Protein 8CPN (pdb70)

Secondary structure (DSSP, 8-state):
-EE-TT-EEEEEEEETTTEEEEEEEEHHHHHHHHHHHS--EE-SS-EEE--SSEEEEETTTEEEEEEEEEEE--SSPEEEEEEEEEEE--EEEEEEEEEEE-----TT-EEEEEETTTTEEEEEEEEEEEEEE--SS-EEEEEESSTT--EEETTEEE-

B-factor: mean 61.62, std 22.28, range [31.7, 166.5]

Nearest PDB structures (foldseek):
  8cpn-assembly1_A  TM=1.006E+00  e=3.755E-29  metagenome
  8cpo-assembly1_A  TM=1.003E+00  e=2.739E-27  metagenome
  7oec-assembly1_A  TM=7.146E-01  e=5.627E-07  Pyrococcus horikoshii OT3
  4e2t-assembly2_B  TM=6.981E-01  e=9.168E-06  Pyrococcus horikoshii OT3
  4e2t-assembly1_A  TM=6.826E-01  e=1.071E-05  Pyrococcus horikoshii OT3

Sequence (159 aa):
DAVHGKTHVFIRSIKNGSHMQEAKIDIKSLYDSLAKKYDVQHKNSYEVIYPKGYEIKVLGNKYVKLVAMSRHKTQKHLVKIVVKSEKTISLLKKQDEEVVVTTDHLKVGNYVSVYDEASDKEVIGEIASIEDLGMTDDYVYDCEVDDDSHAFYASNILVH

Structure (mmCIF, N/CA/C/O backbone):
data_8CPN
#
_entry.id   8CPN
#
_cell.length_a   69.425
_cell.length_b   69.425
_cell.length_c   79.162
_cell.angle_alpha   90.00
_cell.angle_beta   90.00
_cell.angle_gamma   120.00
#
_symmetry.space_group_name_H-M   'P 32 2 1'
#
loop_
_entity.id
_entity.type
_entity.pdbx_description
1 polymer 'PolB16 intein'
2 non-polymer 'IODIDE ION'
3 water water
#
loop_
_atom_site.group_PDB
_atom_site.id
_atom_site.type_symbol
_atom_site.label_atom_id
_atom_site.label_alt_id
_atom_site.label_comp_id
_atom_site.label_asym_id
_atom_site.label_entity_id
_atom_site.label_seq_id
_atom_site.pdbx_PDB_ins_code
_atom_site.Cartn_x
_atom_site.Cartn_y
_atom_site.Cartn_z
_atom_site.occupancy
_atom_site.B_iso_or_equiv
_atom_site.auth_seq_id
_atom_site.auth_comp_id
_atom_site.auth_asym_id
_atom_site.auth_atom_id
_atom_site.pdbx_PDB_model_num
ATOM 1 N N . ASP A 1 10 ? 15.708 -0.573 28.825 1.00 84.82 -1 ASP A N 1
ATOM 2 C CA . ASP A 1 10 ? 16.538 0.625 28.731 1.00 81.02 -1 ASP A CA 1
ATOM 3 C C . ASP A 1 10 ? 17.304 0.827 30.053 1.00 74.96 -1 ASP A C 1
ATOM 4 O O . ASP A 1 10 ? 16.716 1.081 31.114 1.00 73.38 -1 ASP A O 1
ATOM 9 N N . ALA A 1 11 ? 18.610 0.615 29.959 1.00 68.51 1 ALA A N 1
ATOM 10 C CA . ALA A 1 11 ? 19.607 1.003 30.936 1.00 62.17 1 ALA A CA 1
ATOM 11 C C . ALA A 1 11 ? 20.828 1.444 30.139 1.00 54.34 1 ALA A C 1
ATOM 12 O O . ALA A 1 11 ? 20.902 1.225 28.924 1.00 52.47 1 ALA A O 1
ATOM 14 N N . VAL A 1 12 ? 21.823 1.989 30.826 1.00 48.81 2 VAL A N 1
ATOM 15 C CA . VAL A 1 12 ? 23.061 2.405 30.186 1.00 43.16 2 VAL A CA 1
ATOM 16 C C . VAL A 1 12 ? 24.235 1.671 30.807 1.00 44.37 2 VAL A C 1
ATOM 17 O O . VAL A 1 12 ? 24.228 1.278 31.992 1.00 45.81 2 VAL A O 1
ATOM 21 N N . HIS A 1 13 ? 25.276 1.564 30.006 1.00 39.84 3 HIS A N 1
ATOM 22 C CA . HIS A 1 13 ? 26.553 0.992 30.404 1.00 42.21 3 HIS A CA 1
ATOM 23 C C . HIS A 1 13 ? 27.242 1.849 31.477 1.00 41.21 3 HIS A C 1
ATOM 24 O O . HIS A 1 13 ? 27.104 3.080 31.500 1.00 40.48 3 HIS A O 1
ATOM 31 N N . GLY A 1 14 ? 28.021 1.184 32.343 1.00 42.25 4 GLY A N 1
ATOM 32 C CA . GLY A 1 14 ? 28.659 1.886 33.468 1.00 42.96 4 GLY A CA 1
ATOM 33 C C . GLY A 1 14 ? 29.661 2.934 33.044 1.00 43.41 4 GLY A C 1
ATOM 34 O O . GLY A 1 14 ? 29.969 3.829 33.815 1.00 42.17 4 GLY A O 1
ATOM 35 N N . LYS A 1 15 ? 30.165 2.886 31.797 1.00 42.78 5 LYS A N 1
ATOM 36 C CA . LYS A 1 15 ? 31.144 3.894 31.424 1.00 43.24 5 LYS A CA 1
ATOM 37 C C . LYS A 1 15 ? 30.475 5.076 30.755 1.00 40.75 5 LYS A C 1
ATOM 38 O O . LYS A 1 15 ? 31.157 5.902 30.123 1.00 42.49 5 LYS A O 1
ATOM 44 N N . THR 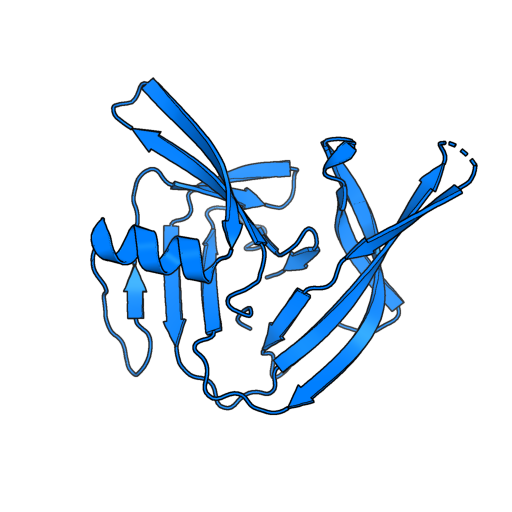A 1 16 ? 29.151 5.096 30.766 1.00 37.96 6 THR A N 1
ATOM 45 C CA . THR A 1 16 ? 28.413 6.235 30.273 1.00 37.00 6 THR A CA 1
ATOM 46 C C . THR A 1 16 ? 28.771 7.451 31.111 1.00 38.68 6 THR A C 1
ATOM 47 O O . THR A 1 16 ? 28.769 7.374 32.369 1.00 37.85 6 THR A O 1
ATOM 51 N N . HIS A 1 17 ? 29.026 8.575 30.436 1.00 38.55 7 HIS A N 1
ATOM 52 C CA . HIS A 1 17 ? 29.313 9.830 31.134 1.00 41.24 7 HIS A CA 1
ATOM 53 C C . HIS A 1 17 ? 28.041 10.651 31.386 1.00 40.45 7 HIS A C 1
ATOM 54 O O . HIS A 1 17 ? 27.167 10.785 30.510 1.00 38.78 7 HIS A O 1
ATOM 61 N N . VAL A 1 18 ? 27.964 11.252 32.585 1.00 38.53 8 VAL A N 1
ATOM 62 C CA . VAL A 1 18 ? 26.878 12.163 32.922 1.00 38.19 8 VAL A CA 1
ATOM 63 C C . VAL A 1 18 ? 27.450 13.392 33.638 1.00 39.05 8 VAL A C 1
ATOM 64 O O . VAL A 1 18 ? 28.531 13.338 34.246 1.00 38.76 8 VAL A O 1
ATOM 68 N N . PHE A 1 19 ? 26.715 14.508 33.504 1.00 38.05 9 PHE A N 1
ATOM 69 C CA . PHE A 1 19 ? 27.065 15.805 34.066 1.00 36.38 9 PHE A CA 1
ATOM 70 C C . PHE A 1 19 ? 26.268 15.898 35.350 1.00 35.16 9 PHE A C 1
ATOM 71 O O . PHE A 1 19 ? 25.027 15.893 35.297 1.00 34.29 9 PHE A O 1
ATOM 79 N N . ILE A 1 20 ? 26.971 16.012 36.488 1.00 35.08 10 ILE A N 1
ATOM 80 C CA . ILE A 1 20 ? 26.305 15.879 37.770 1.00 36.15 10 ILE A CA 1
ATOM 81 C C . ILE A 1 20 ? 26.652 17.121 38.578 1.00 38.03 10 ILE A C 1
ATOM 82 O O . ILE A 1 20 ? 27.781 17.632 38.485 1.00 37.89 10 ILE A O 1
ATOM 87 N N . ARG A 1 21 ? 25.675 17.598 39.376 1.00 41.19 11 ARG A N 1
ATOM 88 C CA . ARG A 1 21 ? 25.862 18.684 40.306 1.00 41.57 11 ARG A CA 1
ATOM 89 C C . ARG A 1 21 ? 25.473 18.132 41.665 1.00 40.65 11 ARG A C 1
ATOM 90 O O . ARG A 1 21 ? 24.499 17.390 41.771 1.00 40.73 11 ARG A O 1
ATOM 98 N N . SER A 1 22 ? 26.245 18.479 42.681 1.00 39.30 12 SER A N 1
ATOM 99 C CA . SER A 1 22 ? 25.848 18.092 44.022 1.00 43.50 12 SER A CA 1
ATOM 100 C C . SER A 1 22 ? 25.847 19.367 44.848 1.00 43.20 12 SER A C 1
ATOM 101 O O . SER A 1 22 ? 26.640 20.271 44.575 1.00 42.60 12 SER A O 1
ATOM 104 N N . ILE A 1 23 ? 24.965 19.434 45.863 1.00 44.85 13 ILE A N 1
ATOM 105 C CA . ILE A 1 23 ? 24.809 20.639 46.692 1.00 47.25 13 ILE A CA 1
ATOM 106 C C . ILE A 1 23 ? 25.003 20.228 48.130 1.00 51.31 13 ILE A C 1
ATOM 107 O O . ILE A 1 23 ? 24.579 19.139 48.514 1.00 51.82 13 ILE A O 1
ATOM 112 N N . LYS A 1 24 ? 25.620 21.088 48.914 1.00 55.55 14 LYS A N 1
ATOM 113 C CA . LYS A 1 24 ? 25.854 20.788 50.330 1.00 65.39 14 LYS A CA 1
ATOM 114 C C . LYS A 1 24 ? 25.634 22.042 51.157 1.00 61.90 14 LYS A C 1
ATOM 115 O O . LYS A 1 24 ? 25.960 23.152 50.728 1.00 57.08 14 LYS A O 1
ATOM 121 N N . ASN A 1 25 ? 25.068 21.870 52.353 1.00 65.78 15 ASN A N 1
ATOM 122 C CA . ASN A 1 25 ? 24.901 22.977 53.278 1.00 68.75 15 ASN A CA 1
ATOM 123 C C . ASN A 1 25 ? 24.071 24.121 52.717 1.00 67.95 15 ASN A C 1
ATOM 124 O O . ASN A 1 25 ? 24.211 25.271 53.154 1.00 69.07 15 ASN A O 1
ATOM 129 N N . GLY A 1 26 A 23.213 23.860 51.740 1.00 69.67 15 GLY A N 1
ATOM 130 C CA . GLY A 1 26 A 22.407 24.954 51.258 1.00 71.35 15 GLY A CA 1
ATOM 131 C C . GLY A 1 26 A 23.116 25.866 50.264 1.00 70.59 15 GLY A C 1
ATOM 132 O O . GLY A 1 26 A 22.468 26.406 49.364 1.00 78.32 15 GLY A O 1
ATOM 133 N N . SER A 1 27 B 24.433 26.045 50.394 1.00 62.66 15 SER A N 1
ATOM 134 C CA . SER A 1 27 B 25.098 27.150 49.732 1.00 56.82 15 SER A CA 1
ATOM 135 C C . SER A 1 27 B 26.244 26.742 48.809 1.00 56.13 15 SER A C 1
ATOM 136 O O . SER A 1 27 B 26.669 27.581 48.016 1.00 54.60 15 SER A O 1
ATOM 139 N N . HIS A 1 28 C 26.762 25.505 48.892 1.00 45.48 15 HIS A N 1
ATOM 140 C CA . HIS A 1 28 C 27.949 25.102 48.140 1.00 44.05 15 HIS A CA 1
ATOM 141 C C . HIS A 1 28 C 27.489 24.129 47.078 1.00 45.02 15 HIS A C 1
ATOM 142 O O . HIS A 1 28 C 26.612 23.309 47.334 1.00 46.39 15 HIS A O 1
ATOM 149 N N . MET A 1 29 ? 28.096 24.214 45.909 1.00 43.09 16 MET A N 1
ATOM 150 C CA . MET A 1 29 ? 27.720 23.299 44.855 1.00 46.36 16 MET A CA 1
ATOM 151 C C . MET A 1 29 ? 28.979 22.952 44.081 1.00 44.08 16 MET A C 1
ATOM 152 O O . MET A 1 29 ? 29.869 23.792 43.928 1.00 42.03 16 MET A O 1
ATOM 157 N N . GLN A 1 30 ? 29.049 21.701 43.576 1.00 44.91 17 GLN A N 1
ATOM 158 C CA . GLN A 1 30 ? 30.137 21.286 42.711 1.00 45.62 17 GLN A CA 1
ATOM 159 C C . GLN A 1 30 ? 29.523 20.616 41.497 1.00 43.74 17 GLN A C 1
ATOM 160 O O . GLN A 1 30 ? 28.412 20.094 41.569 1.00 43.46 17 GLN A O 1
ATOM 166 N N . GLU A 1 31 ? 30.216 20.709 40.368 1.00 42.55 18 GLU A N 1
ATOM 167 C CA . GLU A 1 31 ? 29.707 20.110 39.145 1.00 42.54 18 GLU A CA 1
ATOM 168 C C . GLU A 1 31 ? 30.851 19.367 38.460 1.00 40.49 18 GLU A C 1
ATOM 169 O O . GLU A 1 31 ? 31.974 19.858 38.446 1.00 40.24 18 GLU A O 1
ATOM 175 N N . ALA A 1 32 ? 30.576 18.172 37.910 1.00 39.95 19 ALA A N 1
ATOM 176 C CA . ALA A 1 32 ? 31.635 17.481 37.183 1.00 39.68 19 ALA A CA 1
ATOM 177 C C . ALA A 1 32 ? 31.016 16.495 36.209 1.00 37.73 19 ALA A C 1
ATOM 178 O O . ALA A 1 32 ? 29.887 16.038 36.397 1.00 39.02 19 ALA A O 1
ATOM 180 N N . LYS A 1 33 ? 31.814 16.083 35.233 1.00 37.50 20 LYS A N 1
ATOM 181 C CA . LYS A 1 33 ? 31.409 15.014 34.320 1.00 35.89 20 LYS A CA 1
ATOM 182 C C . LYS A 1 33 ? 31.957 13.710 34.873 1.00 39.59 20 LYS A C 1
ATOM 183 O O . LYS A 1 33 ? 33.158 13.600 35.085 1.00 45.19 20 LYS A O 1
ATOM 189 N N . ILE A 1 34 ? 31.107 12.726 35.128 1.00 39.85 21 ILE A N 1
ATOM 190 C CA . ILE A 1 34 ? 31.551 11.517 35.824 1.00 40.64 21 ILE A CA 1
ATOM 191 C C . ILE A 1 34 ? 30.906 10.300 35.159 1.00 42.46 21 ILE A C 1
ATOM 192 O O . ILE A 1 34 ? 29.815 10.393 34.608 1.00 43.11 21 ILE A O 1
ATOM 197 N N . ASP A 1 35 ? 31.572 9.163 35.194 1.00 44.86 22 ASP A N 1
ATOM 198 C CA . ASP A 1 35 ? 30.945 7.946 34.679 1.00 46.24 22 ASP A CA 1
ATOM 199 C C . ASP A 1 35 ? 29.854 7.472 35.631 1.00 46.20 22 ASP A C 1
ATOM 200 O O . ASP A 1 35 ? 29.964 7.611 36.878 1.00 45.01 22 ASP A O 1
ATOM 205 N N . ILE A 1 36 ? 28.815 6.846 35.064 1.00 44.30 23 ILE A N 1
ATOM 206 C CA . ILE A 1 36 ? 27.656 6.497 35.891 1.00 47.97 23 ILE A CA 1
ATOM 207 C C . ILE A 1 36 ? 28.000 5.409 36.921 1.00 49.57 23 ILE A C 1
ATOM 208 O O . ILE A 1 36 ? 27.485 5.423 38.066 1.00 49.56 23 ILE A O 1
ATOM 213 N N . LYS A 1 37 ? 28.881 4.460 36.573 1.00 51.24 24 LYS A N 1
ATOM 214 C CA . LYS A 1 37 ? 29.291 3.494 37.617 1.00 54.87 24 LYS A CA 1
ATOM 215 C C . LYS A 1 37 ? 30.038 4.179 38.759 1.00 53.83 24 LYS A C 1
ATOM 216 O O . LYS A 1 37 ? 29.877 3.813 39.951 1.00 55.63 24 LYS A O 1
ATOM 222 N N . SER A 1 38 ? 30.885 5.152 38.424 1.00 52.46 25 SER A N 1
ATOM 223 C CA . SER A 1 38 ? 31.566 5.928 39.459 1.00 56.13 25 SER A CA 1
ATOM 224 C C . SER A 1 38 ? 30.571 6.692 40.314 1.00 55.90 25 SER A C 1
ATOM 225 O O . SER A 1 38 ? 30.673 6.710 41.551 1.00 59.14 25 SER A O 1
ATOM 228 N N . LEU A 1 39 ? 29.612 7.360 39.671 1.00 53.01 26 LEU A N 1
ATOM 229 C CA . LEU A 1 39 ? 28.555 8.025 40.437 1.00 52.77 26 LEU A CA 1
ATOM 230 C C . LEU A 1 39 ? 27.841 7.039 41.365 1.00 54.50 26 LEU A C 1
ATOM 231 O O . LEU A 1 39 ? 27.608 7.322 42.567 1.00 54.09 26 LEU A O 1
ATOM 236 N N . TYR A 1 40 ? 27.515 5.855 40.847 1.00 54.35 27 TYR A N 1
ATOM 237 C CA . TYR A 1 40 ? 26.837 4.852 41.668 1.00 59.29 27 TYR A CA 1
ATOM 238 C C . TYR A 1 40 ? 27.696 4.423 42.857 1.00 63.74 27 TYR A C 1
ATOM 239 O O . TYR A 1 40 ? 27.222 4.400 44.013 1.00 67.14 27 TYR A O 1
ATOM 248 N N . ASP A 1 41 ? 28.969 4.088 42.610 1.00 64.98 28 ASP A N 1
ATOM 249 C CA . ASP A 1 41 ? 29.817 3.603 43.707 1.00 70.04 28 ASP A CA 1
ATOM 250 C C . ASP A 1 41 ? 29.980 4.666 44.787 1.00 71.96 28 ASP A C 1
ATOM 251 O O . ASP A 1 41 ? 29.965 4.351 45.993 1.00 77.60 28 ASP A O 1
ATOM 256 N N . SER A 1 42 ? 30.169 5.918 44.369 1.00 70.55 29 SER A N 1
ATOM 257 C CA . SER A 1 42 ? 30.252 7.050 45.287 1.00 77.49 29 SER A CA 1
ATOM 258 C C . SER A 1 42 ? 28.990 7.184 46.135 1.00 72.71 29 SER A C 1
ATOM 259 O O . SER A 1 42 ? 29.050 7.239 47.375 1.00 74.27 29 SER A O 1
ATOM 262 N N . LEU A 1 43 ? 27.832 7.311 45.477 1.00 67.56 30 LEU A N 1
ATOM 263 C CA . LEU A 1 43 ? 26.589 7.423 46.235 1.00 67.53 30 LEU A CA 1
ATOM 264 C C . LEU A 1 43 ? 26.369 6.216 47.134 1.00 71.54 30 LEU A C 1
ATOM 265 O O . LEU A 1 43 ? 25.755 6.355 48.207 1.00 72.66 30 LEU A O 1
ATOM 270 N N . ALA A 1 44 ? 26.920 5.053 46.761 1.00 73.84 31 ALA A N 1
ATOM 271 C CA . ALA A 1 44 ? 26.760 3.838 47.562 1.00 81.44 31 ALA A CA 1
ATOM 272 C C . ALA A 1 44 ? 27.393 3.986 48.939 1.00 88.22 31 ALA A C 1
ATOM 273 O O . ALA A 1 44 ? 26.932 3.373 49.903 1.00 94.79 31 ALA A O 1
ATOM 275 N N . LYS A 1 45 ? 28.472 4.765 49.046 1.00 89.36 32 LYS A N 1
ATOM 276 C CA . LYS A 1 45 ? 29.029 5.061 50.364 1.00 95.82 32 LYS A CA 1
ATOM 277 C C . LYS A 1 45 ? 28.193 6.119 51.085 1.00 97.65 32 LYS A C 1
ATOM 278 O O . LYS A 1 45 ? 27.955 6.017 52.293 1.00 102.03 32 LYS A O 1
ATOM 284 N N . LYS A 1 46 ? 27.731 7.135 50.352 1.00 96.21 33 LYS A N 1
ATOM 285 C CA . LYS A 1 46 ? 26.980 8.225 50.967 1.00 97.36 33 LYS A CA 1
ATOM 286 C C . LYS A 1 46 ? 25.610 7.736 51.434 1.00 98.27 33 LYS A C 1
ATOM 287 O O . LYS A 1 46 ? 25.326 7.722 52.638 1.00 104.81 33 LYS A O 1
ATOM 293 N N . TYR A 1 47 ? 24.760 7.292 50.514 1.00 106.30 34 TYR A N 1
ATOM 294 C CA . TYR A 1 47 ? 23.443 6.775 50.866 1.00 104.12 34 TYR A CA 1
ATOM 295 C C . TYR A 1 47 ? 23.512 5.258 50.790 1.00 105.34 34 TYR A C 1
ATOM 296 O O . TYR A 1 47 ? 24.591 4.688 50.632 1.00 104.67 34 TYR A O 1
ATOM 305 N N . ASP A 1 48 ? 22.372 4.590 50.946 1.00 109.18 35 ASP A N 1
ATOM 306 C CA . ASP A 1 48 ? 22.362 3.130 50.901 1.00 110.58 35 ASP A CA 1
ATOM 307 C C . ASP A 1 48 ? 21.205 2.587 50.083 1.00 108.76 35 ASP A C 1
ATOM 308 O O . ASP A 1 48 ? 20.216 3.275 49.821 1.00 106.61 35 ASP A O 1
ATOM 313 N N . VAL A 1 49 ? 21.378 1.331 49.662 1.00 110.28 36 VAL A N 1
ATOM 314 C CA . VAL A 1 49 ? 20.613 0.727 48.579 1.00 107.72 36 VAL A CA 1
ATOM 315 C C . VAL A 1 49 ? 19.285 0.203 49.104 1.00 110.92 36 VAL A C 1
ATOM 316 O O . VAL A 1 49 ? 19.228 -0.409 50.173 1.00 116.69 36 VAL A O 1
ATOM 320 N N . GLN A 1 50 ? 18.206 0.485 48.374 1.00 104.67 37 GLN A N 1
ATOM 321 C CA . GLN A 1 50 ? 16.976 -0.288 48.458 1.00 106.52 37 GLN A CA 1
ATOM 322 C C . GLN A 1 50 ? 17.126 -1.500 47.547 1.00 105.99 37 GLN A C 1
ATOM 323 O O . GLN A 1 50 ? 18.021 -1.554 46.694 1.00 99.41 37 GLN A O 1
ATOM 329 N N . HIS A 1 51 ? 16.224 -2.469 47.698 1.00 112.69 38 HIS A N 1
ATOM 330 C CA . HIS A 1 51 ? 16.292 -3.695 46.904 1.00 113.56 38 HIS A CA 1
ATOM 331 C C . HIS A 1 51 ? 14.916 -4.072 46.371 1.00 118.21 38 HIS A C 1
ATOM 332 O O . HIS A 1 51 ? 13.913 -3.956 47.083 1.00 120.44 38 HIS A O 1
ATOM 339 N N . LYS A 1 52 ? 14.868 -4.512 45.112 1.00 121.38 39 LYS A N 1
ATOM 340 C CA . LYS A 1 52 ? 13.647 -5.110 44.573 1.00 130.61 39 LYS A CA 1
ATOM 341 C C . LYS A 1 52 ? 14.038 -6.489 44.048 1.00 133.65 39 LYS A C 1
ATOM 342 O O . LYS A 1 52 ? 15.043 -7.047 44.505 1.00 133.68 39 LYS A O 1
ATOM 348 N N . ASN A 1 53 ? 13.272 -7.044 43.105 1.00 138.37 40 ASN A N 1
ATOM 349 C CA . ASN A 1 53 ? 13.554 -8.390 42.608 1.00 144.32 40 ASN A CA 1
ATOM 350 C C . ASN A 1 53 ? 15.013 -8.563 42.197 1.00 144.27 40 ASN A C 1
ATOM 351 O O . ASN A 1 53 ? 15.639 -9.581 42.521 1.00 152.42 40 ASN A O 1
ATOM 356 N N . SER A 1 54 ? 15.583 -7.577 41.490 1.00 132.16 41 SER A N 1
ATOM 357 C CA . SER A 1 54 ? 17.014 -7.646 41.204 1.00 122.93 41 SER A CA 1
ATOM 358 C C . SER A 1 54 ? 17.645 -6.265 41.059 1.00 110.55 41 SER A C 1
ATOM 359 O O . SER A 1 54 ? 18.769 -6.163 40.554 1.00 105.52 41 SER A O 1
ATOM 362 N N . TYR A 1 55 ? 16.971 -5.215 41.512 1.00 104.08 42 TYR A N 1
ATOM 363 C CA . TYR A 1 55 ? 17.470 -3.853 41.428 1.00 93.95 42 TYR A CA 1
ATOM 364 C C . TYR A 1 55 ? 18.057 -3.445 42.770 1.00 92.42 42 TYR A C 1
ATOM 365 O O . TYR A 1 55 ? 17.513 -3.788 43.827 1.00 97.22 42 TYR A O 1
ATOM 374 N N . GLU A 1 56 ? 19.201 -2.778 42.723 1.00 83.79 43 GLU A N 1
ATOM 375 C CA . GLU A 1 56 ? 19.745 -2.055 43.860 1.00 83.17 43 GLU A CA 1
ATOM 376 C C . GLU A 1 56 ? 19.556 -0.572 43.567 1.00 78.45 43 GLU A C 1
ATOM 377 O O . GLU A 1 56 ? 20.049 -0.077 42.546 1.00 71.37 43 GLU A O 1
ATOM 383 N N . VAL A 1 57 ? 18.852 0.145 44.459 1.00 80.31 44 VAL A N 1
ATOM 384 C CA . VAL A 1 57 ? 18.381 1.494 44.144 1.00 77.81 44 VAL A CA 1
ATOM 385 C C . VAL A 1 57 ? 18.847 2.456 45.226 1.00 76.41 44 VAL A C 1
ATOM 386 O O . VAL A 1 57 ? 18.788 2.129 46.418 1.00 79.48 44 VAL A O 1
ATOM 390 N N . ILE A 1 58 ? 19.282 3.644 44.809 1.00 70.66 45 ILE A N 1
ATOM 391 C CA . ILE A 1 58 ? 19.764 4.693 45.697 1.00 72.96 45 ILE A CA 1
ATOM 392 C C . ILE A 1 58 ? 18.900 5.935 45.501 1.00 71.15 45 ILE A C 1
ATOM 393 O O . ILE A 1 58 ? 18.612 6.336 44.374 1.00 68.28 45 ILE A O 1
ATOM 398 N N . TYR A 1 59 ? 18.476 6.542 46.600 1.00 69.73 46 TYR A N 1
ATOM 399 C CA . TYR A 1 59 ? 17.654 7.748 46.503 1.00 69.48 46 TYR A CA 1
ATOM 400 C C . TYR A 1 59 ? 18.449 8.928 47.040 1.00 75.14 46 TYR A C 1
ATOM 401 O O . TYR A 1 59 ? 18.251 9.321 48.203 1.00 71.70 46 TYR A O 1
ATOM 410 N N . PRO A 1 60 ? 19.348 9.502 46.247 1.00 70.44 47 PRO A N 1
ATOM 411 C CA . PRO A 1 60 ? 20.270 10.513 46.778 1.00 68.55 47 PRO A CA 1
ATOM 412 C C . PRO A 1 60 ? 19.558 11.833 47.011 1.00 67.46 47 PRO A C 1
ATOM 413 O O . PRO A 1 60 ? 18.481 12.089 46.470 1.00 67.11 47 PRO A O 1
ATOM 417 N N . LYS A 1 61 ? 20.150 12.680 47.858 1.00 68.12 48 LYS A N 1
ATOM 418 C CA . LYS A 1 61 ? 19.611 14.014 48.046 1.00 68.40 48 LYS A CA 1
ATOM 419 C C . LYS A 1 61 ? 20.641 15.080 47.697 1.00 65.53 48 LYS A C 1
ATOM 420 O O . LYS A 1 61 ? 21.824 14.964 48.032 1.00 66.28 48 LYS A O 1
ATOM 426 N N . GLY A 1 62 ? 20.183 16.146 47.061 1.00 63.09 49 GLY A N 1
ATOM 427 C CA . GLY A 1 62 ? 21.094 17.220 46.762 1.00 60.36 49 GLY A CA 1
ATOM 428 C C . GLY A 1 62 ? 21.924 16.974 45.526 1.00 57.03 49 GLY A C 1
ATOM 429 O O . GLY A 1 62 ? 22.913 17.683 45.328 1.00 55.53 49 GLY A O 1
ATOM 430 N N . TYR A 1 63 ? 21.570 15.973 44.737 1.00 52.39 50 TYR A N 1
ATOM 431 C CA . TYR A 1 63 ? 22.200 15.686 43.440 1.00 51.48 50 TYR A CA 1
ATOM 432 C C . TYR A 1 63 ? 21.299 16.108 42.295 1.00 51.57 50 TYR A C 1
ATOM 433 O O . TYR A 1 63 ? 20.069 15.981 42.366 1.00 53.44 50 TYR A O 1
ATOM 442 N N . GLU A 1 64 ? 21.937 16.548 41.183 1.00 48.94 51 GLU A N 1
ATOM 443 C CA . GLU A 1 64 ? 21.221 16.978 39.991 1.00 46.08 51 GLU A CA 1
ATOM 444 C C . GLU A 1 64 ? 21.999 16.490 38.779 1.00 43.91 51 GLU A C 1
ATOM 445 O O . GLU A 1 64 ? 23.194 16.216 38.868 1.00 42.15 51 GLU A O 1
ATOM 451 N N . ILE A 1 65 ? 21.303 16.421 37.650 1.00 43.31 52 ILE A N 1
ATOM 452 C CA . ILE A 1 65 ? 21.881 15.875 36.424 1.00 41.58 52 ILE A CA 1
ATOM 453 C C . ILE A 1 65 ? 21.389 16.710 35.251 1.00 43.34 52 ILE A C 1
ATOM 454 O O . ILE A 1 65 ? 20.275 17.245 35.268 1.00 44.33 52 ILE A O 1
ATOM 459 N N . LYS A 1 66 ? 22.241 16.840 34.226 1.00 44.06 53 LYS A N 1
ATOM 460 C CA . LYS A 1 66 ? 21.918 17.662 33.071 1.00 43.89 53 LYS A CA 1
ATOM 461 C C . LYS A 1 66 ? 20.985 16.899 32.132 1.00 44.62 53 LYS A C 1
ATOM 462 O O . LYS A 1 66 ? 21.246 15.735 31.792 1.00 43.14 53 LYS A O 1
ATOM 468 N N . VAL A 1 67 ? 19.905 17.557 31.709 1.00 46.78 54 VAL A N 1
ATOM 469 C CA . VAL A 1 67 ? 18.855 16.932 30.902 1.00 47.59 54 VAL A CA 1
ATOM 470 C C . VAL A 1 67 ? 18.478 17.852 29.742 1.00 48.19 54 VAL A C 1
ATOM 471 O O . VAL A 1 67 ? 19.078 18.921 29.565 1.00 46.20 54 VAL A O 1
ATOM 475 N N . LEU A 1 68 ? 17.428 17.474 28.996 1.00 51.43 55 LEU A N 1
ATOM 476 C CA . LEU A 1 68 ? 16.953 18.268 27.862 1.00 52.66 55 LEU A CA 1
ATOM 477 C C . LEU A 1 68 ? 16.731 19.716 28.269 1.00 54.15 55 LEU A C 1
ATOM 478 O O . LEU A 1 68 ? 16.158 20.003 29.328 1.00 55.05 55 LEU A O 1
ATOM 483 N N .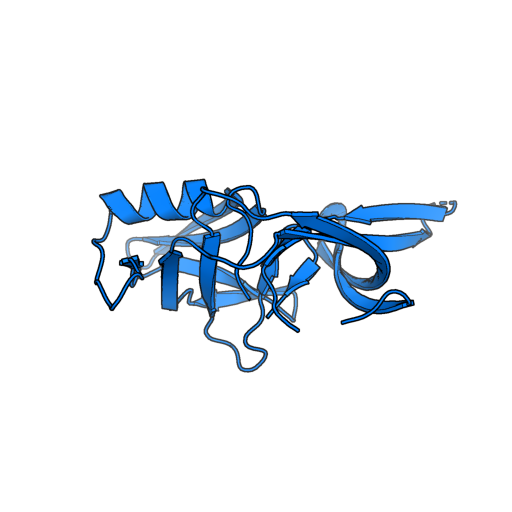 GLY A 1 69 ? 17.173 20.637 27.419 1.00 53.79 56 GLY A N 1
ATOM 484 C CA . GLY A 1 69 ? 17.111 22.035 27.781 1.00 55.11 56 GLY A CA 1
ATOM 485 C C . GLY A 1 69 ? 18.407 22.561 28.344 1.00 53.81 56 GLY A C 1
ATOM 486 O O . GLY A 1 69 ? 18.460 23.730 28.740 1.00 56.55 56 GLY A O 1
ATOM 487 N N . ASN A 1 70 ? 19.448 21.736 28.394 1.00 49.70 57 ASN A N 1
ATOM 488 C CA . ASN A 1 70 ? 20.750 22.125 28.932 1.00 48.80 57 ASN A CA 1
ATOM 489 C C . ASN A 1 70 ? 20.599 22.742 30.322 1.00 50.85 57 ASN A C 1
ATOM 490 O O . ASN A 1 70 ? 21.153 23.810 30.604 1.00 51.71 57 ASN A O 1
ATOM 495 N N . LYS A 1 71 ? 19.808 22.083 31.174 1.00 51.35 58 LYS A N 1
ATOM 496 C CA . LYS A 1 71 ? 19.528 22.510 32.535 1.00 51.97 58 LYS A CA 1
ATOM 497 C C . LYS A 1 71 ? 19.743 21.321 33.476 1.00 50.28 58 LYS A C 1
ATOM 498 O O . LYS A 1 71 ? 19.650 20.164 33.079 1.00 47.08 58 LYS A O 1
ATOM 504 N N . TYR A 1 72 ? 19.996 21.609 34.746 1.00 49.69 59 TYR A N 1
ATOM 505 C CA . TYR A 1 72 ? 20.173 20.584 35.773 1.00 49.73 59 TYR A CA 1
ATOM 506 C C . TYR A 1 72 ? 18.875 20.439 36.562 1.00 51.17 59 TYR A C 1
ATOM 507 O O . TYR A 1 72 ? 18.353 21.435 37.053 1.00 51.36 59 TYR A O 1
ATOM 516 N N . VAL A 1 73 ? 18.371 19.212 36.698 1.00 51.02 60 VAL A N 1
ATOM 517 C CA . VAL A 1 73 ? 17.220 18.936 37.556 1.00 54.73 60 VAL A CA 1
ATOM 518 C C . VAL A 1 73 ? 17.606 17.878 38.605 1.00 54.59 60 VAL A C 1
ATOM 519 O O . VAL A 1 73 ? 18.623 17.208 38.499 1.00 50.87 60 VAL A O 1
ATOM 523 N N . LYS A 1 74 ? 16.753 17.686 39.604 1.00 54.40 61 LYS A N 1
ATOM 524 C CA . LYS A 1 74 ? 17.097 16.695 40.620 1.00 55.80 61 LYS A CA 1
ATOM 525 C C . LYS A 1 74 ? 17.292 15.298 40.009 1.00 54.77 61 LYS A C 1
ATOM 526 O O . LYS A 1 74 ? 16.491 14.832 39.190 1.00 53.31 61 LYS A O 1
ATOM 532 N N . LEU A 1 75 ? 18.349 14.619 40.445 1.00 54.78 62 LEU A N 1
ATOM 533 C CA . LEU A 1 75 ? 18.466 13.170 40.279 1.00 54.11 62 LEU A CA 1
ATOM 534 C C . LEU A 1 75 ? 17.718 12.519 41.433 1.00 59.42 62 LEU A C 1
ATOM 535 O O . LEU A 1 75 ? 18.175 12.576 42.580 1.00 57.83 62 LEU A O 1
ATOM 540 N N . VAL A 1 76 ? 16.581 11.896 41.128 1.00 61.80 63 VAL A N 1
ATOM 541 C CA . VAL A 1 76 ? 15.675 11.432 42.169 1.00 65.82 63 VAL A CA 1
ATOM 542 C C . VAL A 1 76 ? 16.073 10.041 42.649 1.00 65.25 63 VAL A C 1
ATOM 543 O O . VAL A 1 76 ? 16.100 9.766 43.852 1.00 63.34 63 VAL A O 1
ATOM 547 N N . ALA A 1 77 ? 16.386 9.136 41.723 1.00 61.25 64 ALA A N 1
ATOM 548 C CA . ALA A 1 77 ? 16.892 7.832 42.111 1.00 62.93 64 ALA A CA 1
ATOM 549 C C . ALA A 1 77 ? 17.891 7.351 41.078 1.00 62.79 64 ALA A C 1
ATOM 550 O O . ALA A 1 77 ? 17.981 7.894 39.977 1.00 62.89 64 ALA A O 1
ATOM 552 N N . MET A 1 78 ? 18.612 6.294 41.434 1.00 64.19 65 MET A N 1
ATOM 553 C CA . MET A 1 78 ? 19.578 5.682 40.533 1.00 63.29 65 MET A CA 1
ATOM 554 C C . MET A 1 78 ? 19.633 4.224 40.923 1.00 65.34 65 MET A C 1
ATOM 555 O O . MET A 1 78 ? 19.466 3.888 42.085 1.00 66.31 65 MET A O 1
ATOM 560 N N . SER A 1 79 ? 19.818 3.353 39.943 1.00 63.62 66 SER A N 1
ATOM 561 C CA . SER A 1 79 ? 19.809 1.941 40.254 1.00 66.56 66 SER A CA 1
ATOM 562 C C . SER A 1 79 ? 20.763 1.199 39.328 1.00 63.78 66 SER A C 1
ATOM 563 O O . SER A 1 79 ? 21.189 1.712 38.281 1.00 59.22 66 SER A O 1
ATOM 566 N N . ARG A 1 80 ? 21.089 -0.027 39.733 1.00 67.75 67 ARG A N 1
ATOM 567 C CA . ARG A 1 80 ? 21.830 -0.934 38.868 1.00 67.80 67 ARG A CA 1
ATOM 568 C C . ARG A 1 80 ? 21.231 -2.323 39.002 1.00 68.88 67 ARG A C 1
ATOM 569 O O . ARG A 1 80 ? 20.603 -2.656 40.012 1.00 71.76 67 ARG A O 1
ATOM 577 N N . HIS A 1 81 ? 21.416 -3.130 37.955 1.00 65.58 68 HIS A N 1
ATOM 578 C CA . HIS A 1 81 ? 20.890 -4.482 37.924 1.00 68.43 68 HIS A CA 1
ATOM 579 C C . HIS A 1 81 ? 21.666 -5.247 36.852 1.00 67.77 68 HIS A C 1
ATOM 580 O O . HIS A 1 81 ? 22.328 -4.642 35.997 1.00 64.46 68 HIS A O 1
ATOM 587 N N . LYS A 1 82 ? 21.661 -6.574 36.973 1.00 70.37 69 LYS A N 1
ATOM 588 C CA . LYS A 1 82 ? 22.112 -7.431 35.879 1.00 69.61 69 LYS A CA 1
ATOM 589 C C . LYS A 1 82 ? 21.016 -7.535 34.837 1.00 68.62 69 LYS A C 1
ATOM 590 O O . LYS A 1 82 ? 19.828 -7.487 35.166 1.00 70.08 69 LYS A O 1
ATOM 596 N N . THR A 1 83 ? 21.409 -7.789 33.579 1.00 66.07 70 THR A N 1
ATOM 597 C CA . THR A 1 83 ? 20.410 -7.833 32.529 1.00 66.84 70 THR A CA 1
ATOM 598 C C . THR A 1 83 ? 20.650 -8.997 31.575 1.00 66.62 70 THR A C 1
ATOM 599 O O . THR A 1 83 ? 21.784 -9.433 31.363 1.00 65.48 70 THR A O 1
ATOM 603 N N . GLN A 1 84 ? 19.556 -9.520 31.046 1.00 68.73 71 GLN A N 1
ATOM 604 C CA . GLN A 1 84 ? 19.622 -10.511 29.989 1.00 72.22 71 GLN A CA 1
ATOM 605 C C . GLN A 1 84 ? 19.714 -9.871 28.620 1.00 70.12 71 GLN A C 1
ATOM 606 O O . GLN A 1 84 ? 19.993 -10.576 27.658 1.00 73.03 71 GLN A O 1
ATOM 612 N N . LYS A 1 85 ? 19.513 -8.565 28.512 1.00 66.68 72 LYS A N 1
ATOM 613 C CA . LYS A 1 85 ? 19.410 -7.893 27.231 1.00 64.91 72 LYS A CA 1
ATOM 614 C C . LYS A 1 85 ? 20.794 -7.644 26.620 1.00 63.37 72 LYS A C 1
ATOM 615 O O . LYS A 1 85 ? 21.803 -7.504 27.312 1.00 64.06 72 LYS A O 1
ATOM 621 N N . HIS A 1 86 ? 20.824 -7.526 25.304 1.00 60.15 73 HIS A N 1
ATOM 622 C CA . HIS A 1 86 ? 22.064 -7.190 24.630 1.00 55.45 73 HIS A CA 1
ATOM 623 C C . HIS A 1 86 ? 22.414 -5.736 24.835 1.00 52.42 73 HIS A C 1
ATOM 624 O O . HIS A 1 86 ? 21.554 -4.858 24.876 1.00 53.13 73 HIS A O 1
ATOM 631 N N . LEU A 1 87 ? 23.708 -5.482 24.941 1.00 50.07 74 LEU A N 1
ATOM 632 C CA . LEU A 1 87 ? 24.214 -4.130 24.897 1.00 46.57 74 LEU A CA 1
ATOM 633 C C . LEU A 1 87 ? 24.186 -3.668 23.459 1.00 45.77 74 LEU A C 1
ATOM 634 O O . LEU A 1 87 ? 24.545 -4.433 22.569 1.00 45.88 74 LEU A O 1
ATOM 639 N N . VAL A 1 88 ? 23.802 -2.415 23.246 1.00 46.04 75 VAL A N 1
ATOM 640 C CA . VAL A 1 88 ? 23.692 -1.853 21.887 1.00 45.90 75 VAL A CA 1
ATOM 641 C C . VAL A 1 88 ? 24.483 -0.556 21.883 1.00 42.04 75 VAL A C 1
ATOM 642 O O . VAL A 1 88 ? 24.260 0.315 22.744 1.00 39.14 75 VAL A O 1
ATOM 646 N N . LYS A 1 89 ? 25.433 -0.431 20.965 1.00 39.00 76 LYS A N 1
ATOM 647 C CA . LYS A 1 89 ? 26.198 0.795 20.874 1.00 37.25 76 LYS A CA 1
ATOM 648 C C . LYS A 1 89 ? 25.560 1.691 19.830 1.00 38.21 76 LYS A C 1
ATOM 649 O O . LYS A 1 89 ? 25.396 1.264 18.648 1.00 37.33 76 LYS A O 1
ATOM 655 N N . ILE A 1 90 ? 25.269 2.933 20.232 1.00 35.65 77 ILE A N 1
ATOM 656 C CA . ILE A 1 90 ? 24.640 3.936 19.380 1.00 37.09 77 ILE A CA 1
ATOM 657 C C . ILE A 1 90 ? 25.644 5.047 19.112 1.00 37.34 77 ILE A C 1
ATOM 658 O O . ILE A 1 90 ? 26.146 5.687 20.043 1.00 35.42 77 ILE A O 1
ATOM 663 N N . VAL A 1 91 ? 25.927 5.322 17.830 1.00 34.90 78 VAL A N 1
ATOM 664 C CA . VAL A 1 91 ? 26.853 6.391 17.471 1.00 33.81 78 VAL A CA 1
ATOM 665 C C . VAL A 1 91 ? 26.031 7.506 16.861 1.00 34.58 78 VAL A C 1
ATOM 666 O O . VAL A 1 91 ? 25.204 7.266 15.947 1.00 35.27 78 VAL A O 1
ATOM 670 N N . VAL A 1 92 ? 26.299 8.730 17.294 1.00 33.60 79 VAL A N 1
ATOM 671 C CA . VAL A 1 92 ? 25.500 9.872 16.904 1.00 36.06 79 VAL A CA 1
ATOM 672 C C . VAL A 1 92 ? 26.424 10.946 16.353 1.00 38.65 79 VAL A C 1
ATOM 673 O O . VAL A 1 92 ? 27.398 11.334 17.017 1.00 37.59 79 VAL A O 1
ATOM 677 N N . LYS A 1 93 ? 26.142 11.424 15.120 1.00 37.41 80 LYS A N 1
ATOM 678 C CA . LYS A 1 93 ? 26.977 12.456 14.525 1.00 35.40 80 LYS A CA 1
ATOM 679 C C . LYS A 1 93 ? 26.336 13.822 14.631 1.00 38.55 80 LYS A C 1
ATOM 680 O O . LYS A 1 93 ? 25.115 13.959 14.551 1.00 42.01 80 LYS A O 1
ATOM 686 N N . SER A 1 94 ? 27.179 14.845 14.761 1.00 39.61 81 SER A N 1
ATOM 687 C CA . SER A 1 94 ? 26.773 16.244 14.689 1.00 42.26 81 SER A CA 1
ATOM 688 C C . SER A 1 94 ? 27.887 17.004 13.983 1.00 45.30 81 SER A C 1
ATOM 689 O O . SER A 1 94 ? 28.996 16.494 13.796 1.00 45.68 81 SER A O 1
ATOM 692 N N . GLU A 1 95 ? 27.593 18.242 13.595 1.00 49.26 82 GLU A N 1
ATOM 693 C CA . GLU A 1 95 ? 28.608 19.070 12.976 1.00 52.52 82 GLU A CA 1
ATOM 694 C C . GLU A 1 95 ? 28.254 20.528 13.176 1.00 55.78 82 GLU A C 1
ATOM 695 O O . GLU A 1 95 ? 27.091 20.880 13.372 1.00 56.70 82 GLU A O 1
ATOM 701 N N . LYS A 1 96 ? 29.277 21.380 13.116 1.00 58.26 83 LYS A N 1
ATOM 702 C CA . LYS A 1 96 ? 29.087 22.816 13.168 1.00 61.88 83 LYS A CA 1
ATOM 703 C C . LYS A 1 96 ? 30.079 23.434 12.200 1.00 64.53 83 LYS A C 1
ATOM 704 O O . LYS A 1 96 ? 31.062 22.801 11.810 1.00 63.63 83 LYS A O 1
ATOM 710 N N . THR A 1 97 ? 29.791 24.659 11.776 1.00 84.90 84 THR A N 1
ATOM 711 C CA . THR A 1 97 ? 30.715 25.412 10.938 1.00 88.56 84 THR A CA 1
ATOM 712 C C . THR A 1 97 ? 31.562 26.311 11.836 1.00 90.66 84 THR A C 1
ATOM 713 O O . THR A 1 97 ? 31.027 27.024 12.690 1.00 91.95 84 THR A O 1
ATOM 717 N N . ILE A 1 98 ? 32.882 26.237 11.677 1.00 92.30 85 ILE A N 1
ATOM 718 C CA . ILE A 1 98 ? 33.801 27.035 12.489 1.00 96.10 85 ILE A CA 1
ATOM 719 C C . ILE A 1 98 ? 34.454 28.107 11.635 1.00 102.10 85 ILE A C 1
ATOM 720 O O . ILE A 1 98 ? 33.774 28.793 10.876 1.00 105.68 85 ILE A O 1
ATOM 725 N N . SER A 1 108 ? 35.781 24.295 6.766 1.00 85.26 95 SER A N 1
ATOM 726 C CA . SER A 1 108 ? 35.374 25.001 7.968 1.00 83.87 95 SER A CA 1
ATOM 727 C C . SER A 1 108 ? 34.281 24.215 8.648 1.00 78.61 95 SER A C 1
ATOM 728 O O . SER A 1 108 ? 33.587 24.752 9.502 1.00 81.32 95 SER A O 1
A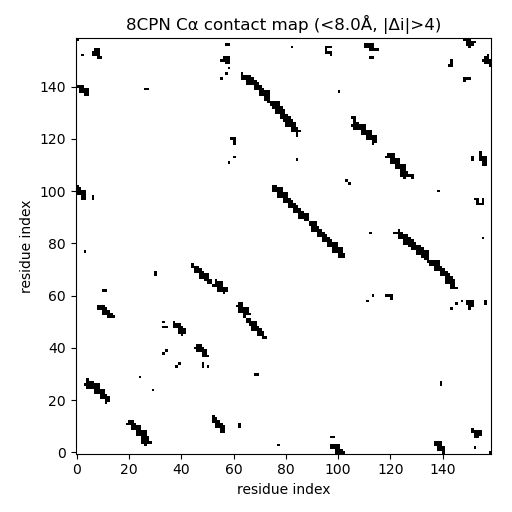TOM 731 N N . LEU A 1 109 ? 34.081 22.966 8.248 1.00 73.47 96 LEU A N 1
ATOM 732 C CA . LEU A 1 109 ? 33.121 22.107 8.931 1.00 69.43 96 LEU A CA 1
ATOM 733 C C . LEU A 1 109 ? 33.844 21.322 10.023 1.00 61.79 96 LEU A C 1
ATOM 734 O O . LEU A 1 109 ? 34.882 20.708 9.772 1.00 59.88 96 LEU A O 1
ATOM 739 N N . LEU A 1 110 ? 33.324 21.370 11.245 1.00 58.37 97 LEU A N 1
ATOM 740 C CA . LEU A 1 110 ? 33.817 20.522 12.313 1.00 52.90 97 LEU A CA 1
ATOM 741 C C . LEU A 1 110 ? 32.798 19.402 12.504 1.00 50.68 97 LEU A C 1
ATOM 742 O O . LEU A 1 110 ? 31.647 19.664 12.865 1.00 51.65 97 LEU A O 1
ATOM 747 N N . LYS A 1 111 ? 33.206 18.162 12.262 1.00 47.86 98 LYS A N 1
ATOM 748 C CA . LYS A 1 111 ? 32.310 17.029 12.409 1.00 45.02 98 LYS A CA 1
ATOM 749 C C . LYS A 1 111 ? 32.609 16.407 13.760 1.00 44.15 98 LYS A C 1
ATOM 750 O O . LYS A 1 111 ? 3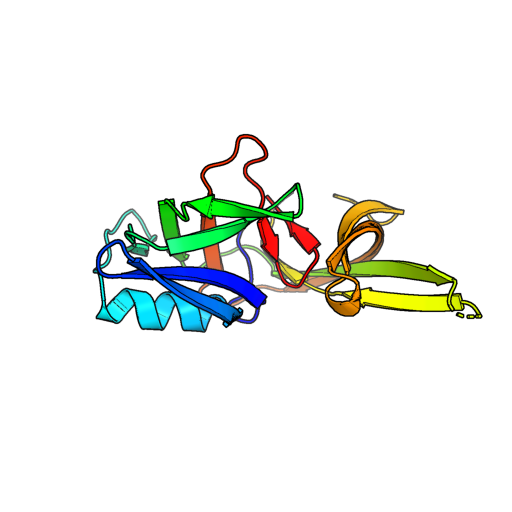3.773 16.343 14.175 1.00 46.58 98 LYS A O 1
ATOM 756 N N . LYS A 1 112 ? 31.560 15.990 14.447 1.00 41.30 99 LYS A N 1
ATOM 757 C CA . LYS A 1 112 ? 31.706 15.367 15.746 1.00 39.84 99 LYS A CA 1
ATOM 758 C C . LYS A 1 112 ? 30.899 14.080 15.773 1.00 39.09 99 LYS A C 1
ATOM 759 O O . LYS A 1 112 ? 29.913 13.927 15.032 1.00 39.12 99 LYS A O 1
ATOM 765 N N . GLN A 1 113 ? 31.305 13.148 16.643 1.00 38.29 100 GLN A N 1
ATOM 766 C CA . GLN A 1 113 ? 30.435 12.022 16.937 1.00 37.28 100 GLN A CA 1
ATOM 767 C C . GLN A 1 113 ? 30.516 11.700 18.436 1.00 34.65 100 GLN A C 1
ATOM 768 O O . GLN A 1 113 ? 31.523 11.964 19.083 1.00 35.82 100 GLN A O 1
ATOM 774 N N . ASP A 1 114 ? 29.469 11.121 18.923 1.00 31.70 101 ASP A N 1
ATOM 775 C CA . ASP A 1 114 ? 29.397 10.672 20.342 1.00 33.29 101 ASP A CA 1
ATOM 776 C C . ASP A 1 114 ? 28.862 9.259 20.304 1.00 34.49 101 ASP A C 1
ATOM 777 O O . ASP A 1 114 ? 28.201 8.889 19.331 1.00 37.31 101 ASP A O 1
ATOM 782 N N . GLU A 1 115 ? 29.150 8.441 21.331 1.00 34.85 102 GLU A N 1
ATOM 783 C CA A GLU A 1 115 ? 28.657 7.078 21.338 0.58 35.85 102 GLU A CA 1
ATOM 784 C CA B GLU A 1 115 ? 28.706 7.057 21.350 0.42 35.86 102 GLU A CA 1
ATOM 785 C C . GLU A 1 115 ? 28.160 6.743 22.740 1.00 34.91 102 GLU A C 1
ATOM 786 O O . GLU A 1 115 ? 28.741 7.173 23.728 1.00 36.06 102 GLU A O 1
ATOM 797 N N . VAL A 1 116 ? 27.076 5.990 22.797 1.00 33.64 103 VAL A N 1
ATOM 798 C CA . VAL A 1 116 ? 26.577 5.556 24.123 1.00 33.06 103 VAL A CA 1
ATOM 799 C C . VAL A 1 116 ? 26.188 4.085 23.992 1.00 35.95 103 VAL 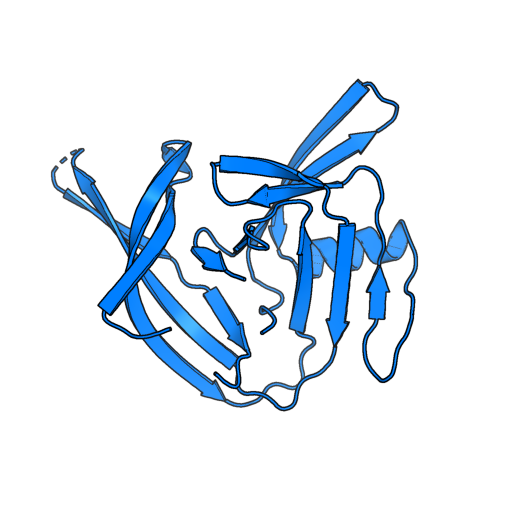A C 1
ATOM 800 O O . VAL A 1 116 ? 25.809 3.627 22.899 1.00 37.59 103 VAL A O 1
ATOM 804 N N . VAL A 1 117 ? 26.419 3.301 25.046 1.00 37.74 104 VAL A N 1
ATOM 805 C CA . VAL A 1 117 ? 26.038 1.895 25.036 1.00 38.44 104 VAL A CA 1
ATOM 806 C C . VAL A 1 117 ? 24.886 1.727 26.012 1.00 41.60 104 VAL A C 1
ATOM 807 O O . VAL A 1 117 ? 25.001 2.073 27.213 1.00 41.94 104 VAL A O 1
ATOM 811 N N . VAL A 1 118 ? 23.779 1.186 25.500 1.00 42.56 105 VAL A N 1
ATOM 812 C CA . VAL A 1 118 ? 22.550 1.046 26.266 1.00 45.62 105 VAL A CA 1
ATOM 813 C C . VAL A 1 118 ? 22.145 -0.409 26.173 1.00 49.99 105 VAL A C 1
ATOM 814 O O . VAL A 1 118 ? 22.624 -1.158 25.308 1.00 50.73 105 VAL A O 1
ATOM 818 N N . THR A 1 119 ? 21.242 -0.818 27.046 1.00 51.77 106 THR A N 1
ATOM 819 C CA . THR A 1 119 ? 20.484 -2.012 26.726 1.00 56.35 106 THR A CA 1
ATOM 820 C C . THR A 1 119 ? 19.129 -1.576 26.201 1.00 60.70 106 THR A C 1
ATOM 821 O O . THR A 1 119 ? 18.640 -0.485 26.521 1.00 63.78 106 THR A O 1
ATOM 825 N N . THR A 1 120 ? 18.523 -2.435 25.400 1.00 92.90 107 THR A N 1
ATOM 826 C CA . THR A 1 120 ? 17.143 -2.199 25.025 1.00 93.47 107 THR A CA 1
ATOM 827 C C . THR A 1 120 ? 16.637 -3.443 24.334 1.00 100.04 107 THR A C 1
ATOM 828 O O . THR A 1 120 ? 17.396 -4.114 23.634 1.00 100.49 107 THR A O 1
ATOM 832 N N . ASP A 1 121 ? 15.375 -3.775 24.600 1.00 106.72 108 ASP A N 1
ATOM 833 C CA . ASP A 1 121 ? 14.608 -4.761 23.850 1.00 114.20 108 ASP A CA 1
ATOM 834 C C . ASP A 1 121 ? 13.803 -4.125 22.728 1.00 115.16 108 ASP A C 1
ATOM 835 O O . ASP A 1 121 ? 13.009 -4.811 22.078 1.00 120.53 108 ASP A O 1
ATOM 840 N N . HIS A 1 122 ? 13.996 -2.831 22.492 1.00 112.74 109 HIS A N 1
ATOM 841 C CA . HIS A 1 122 ? 13.090 -2.036 21.674 1.00 114.68 109 HIS A CA 1
ATOM 842 C C . HIS A 1 122 ? 13.792 -1.417 20.452 1.00 110.63 109 HIS A C 1
ATOM 843 O O . HIS A 1 122 ? 14.269 -0.284 20.487 1.00 105.74 109 HIS A O 1
ATOM 850 N N . LEU A 1 141 ? 13.906 3.760 18.109 1.00 82.05 128 LEU A N 1
ATOM 851 C CA . LEU A 1 141 ? 15.210 4.328 17.746 1.00 77.28 128 LEU A CA 1
ATOM 852 C C . LEU A 1 141 ? 15.789 3.594 16.525 1.00 76.30 128 LEU A C 1
ATOM 853 O O . LEU A 1 141 ? 15.641 2.365 16.402 1.00 78.98 128 LEU A O 1
ATOM 858 N N . LYS A 1 142 ? 16.434 4.346 15.625 1.00 71.64 129 LYS A N 1
ATOM 859 C CA . LYS A 1 142 ? 16.755 3.868 14.276 1.00 69.92 129 LYS A CA 1
ATOM 860 C C . LYS A 1 142 ? 17.844 4.696 13.607 1.00 65.67 129 LYS A C 1
ATOM 861 O O . LYS A 1 142 ? 17.871 5.922 13.726 1.00 63.96 129 LYS A O 1
ATOM 867 N N . VAL A 1 143 ? 18.723 4.014 12.867 1.00 65.23 130 VAL A N 1
ATOM 868 C CA . VAL A 1 143 ? 19.707 4.744 12.083 1.00 62.78 130 VAL A CA 1
ATOM 869 C C . VAL A 1 143 ? 18.963 5.691 11.159 1.00 64.64 130 VAL A C 1
ATOM 870 O O . VAL A 1 143 ? 18.000 5.299 10.487 1.00 67.77 130 VAL A O 1
ATOM 874 N N . GLY A 1 144 ? 19.390 6.951 11.148 1.00 62.84 131 GLY A N 1
ATOM 875 C CA . GLY A 1 144 ? 18.752 7.997 10.393 1.00 64.65 131 GLY A CA 1
ATOM 876 C C . GLY A 1 144 ? 17.943 8.958 11.223 1.00 63.45 131 GLY A C 1
ATOM 877 O O . GLY A 1 144 ? 17.727 10.095 10.797 1.00 63.84 131 GLY A O 1
ATOM 878 N N . ASN A 1 145 ? 17.537 8.547 12.417 1.00 63.81 132 ASN A N 1
ATOM 879 C CA . ASN A 1 145 ? 16.724 9.396 13.262 1.00 64.96 132 ASN A CA 1
ATOM 880 C C . ASN A 1 145 ? 17.579 10.511 13.845 1.00 61.84 132 ASN A C 1
ATOM 881 O O . ASN A 1 145 ? 18.793 10.373 14.015 1.00 59.46 132 ASN A O 1
ATOM 886 N N . TYR A 1 146 ? 16.941 11.633 14.143 1.00 61.70 133 TYR A N 1
ATOM 887 C CA . TYR A 1 146 ? 17.637 12.753 14.746 1.00 58.49 133 TYR A CA 1
ATOM 888 C C . TYR A 1 146 ? 17.382 12.726 16.239 1.00 56.85 133 TYR A C 1
ATOM 889 O O . TYR A 1 146 ? 16.292 12.353 16.673 1.00 59.85 133 TYR A O 1
ATOM 898 N N . VAL A 1 147 ? 18.403 13.080 17.019 1.00 52.10 134 VAL A N 1
ATOM 899 C CA . VAL A 1 147 ? 18.310 13.065 18.475 1.00 49.88 134 VAL A CA 1
ATOM 900 C C . VAL A 1 147 ? 19.073 14.279 18.982 1.00 47.43 134 VAL A C 1
ATOM 901 O O . VAL A 1 147 ? 20.011 14.772 18.342 1.00 46.10 134 VAL A O 1
ATOM 905 N N . SER A 1 148 ? 18.684 14.759 20.165 1.00 45.48 135 SER A N 1
ATOM 906 C CA . SER A 1 148 ? 19.361 15.919 20.718 1.00 45.15 135 SER A CA 1
ATOM 907 C C . SER A 1 148 ? 20.719 15.541 21.295 1.00 43.65 135 SER A C 1
ATOM 908 O O . SER A 1 148 ? 20.868 14.511 21.974 1.00 41.31 135 SER A O 1
ATOM 911 N N . VAL A 1 149 ? 21.702 16.422 21.079 1.00 43.87 136 VAL A N 1
ATOM 912 C CA . VAL A 1 149 ? 23.090 16.174 21.466 1.00 40.32 136 VAL A CA 1
ATOM 913 C C . VAL A 1 149 ? 23.606 17.398 22.188 1.00 40.91 136 VAL A C 1
ATOM 914 O O . VAL A 1 149 ? 23.369 18.534 21.745 1.00 41.99 136 VAL A O 1
ATOM 918 N N . TYR A 1 150 ? 24.344 17.162 23.276 1.00 38.72 137 TYR A N 1
ATOM 919 C CA . TYR A 1 150 ? 24.984 18.247 24.003 1.00 40.66 137 TYR A CA 1
ATOM 920 C C . TYR A 1 150 ? 26.377 18.483 23.410 1.00 40.97 137 TYR A C 1
ATOM 921 O O . TYR A 1 150 ? 27.232 17.600 23.452 1.00 39.96 137 TYR A O 1
ATOM 930 N N . ASP A 1 151 ? 26.590 19.671 22.844 1.00 44.05 138 ASP A N 1
ATOM 931 C CA . ASP A 1 151 ? 27.906 20.122 22.385 1.00 44.98 138 ASP A CA 1
ATOM 932 C C . ASP A 1 151 ? 28.577 20.754 23.612 1.00 47.13 138 ASP A C 1
ATOM 933 O O . ASP A 1 151 ? 28.304 21.908 23.953 1.00 48.77 138 ASP A O 1
ATOM 938 N N . GLU A 1 152 ? 29.478 20.019 24.257 1.00 43.80 139 GLU A N 1
ATOM 939 C CA . GLU A 1 152 ? 30.064 20.537 25.489 1.00 47.29 139 GLU A CA 1
ATOM 940 C C . GLU A 1 152 ? 30.948 21.757 25.238 1.00 49.91 139 GLU A C 1
ATOM 941 O O . GLU A 1 152 ? 30.940 22.706 26.037 1.00 50.27 139 GLU A O 1
ATOM 947 N N . ALA A 1 153 ? 31.727 21.765 24.145 1.00 50.93 140 ALA A N 1
ATOM 948 C CA . ALA A 1 153 ? 32.658 22.880 23.938 1.00 53.15 140 ALA A CA 1
ATOM 949 C C . ALA A 1 153 ? 31.924 24.197 23.738 1.00 54.24 140 ALA A C 1
ATOM 950 O O . ALA A 1 153 ? 32.445 25.265 24.072 1.00 56.45 140 ALA A O 1
ATOM 952 N N . SER A 1 154 ? 30.713 24.163 23.212 1.00 53.82 141 SER A N 1
ATOM 953 C CA . SER A 1 154 ? 30.000 25.408 23.032 1.00 56.10 141 SER A CA 1
ATOM 954 C C . SER A 1 154 ? 28.837 25.508 23.981 1.00 54.28 141 SER A C 1
ATOM 955 O O . SER A 1 154 ? 28.041 26.445 23.854 1.00 56.33 141 SER A O 1
ATOM 958 N N . ASP A 1 155 ? 28.702 24.542 24.891 1.00 50.77 142 ASP A N 1
ATOM 959 C CA . ASP A 1 155 ? 27.646 24.555 25.890 1.00 50.56 142 ASP A CA 1
ATOM 960 C C . ASP A 1 155 ? 26.290 24.853 25.264 1.00 50.74 142 ASP A C 1
ATOM 961 O O . ASP A 1 155 ? 25.596 25.785 25.651 1.00 52.91 142 ASP A O 1
ATOM 966 N N . LYS A 1 156 ? 25.900 24.059 24.269 1.00 49.37 143 LYS A N 1
ATOM 967 C CA . LYS A 1 156 ? 24.585 24.241 23.676 1.00 52.43 143 LYS A CA 1
ATOM 968 C C . LYS A 1 156 ? 24.141 22.911 23.106 1.00 51.65 143 LYS A C 1
ATOM 969 O O . LYS A 1 156 ? 24.959 22.020 22.862 1.00 51.83 143 LYS A O 1
ATOM 975 N N . GLU A 1 157 ? 22.831 22.782 22.910 1.00 50.15 144 GLU A N 1
ATOM 976 C CA . GLU A 1 157 ? 22.247 21.569 22.408 1.00 48.18 144 GLU A CA 1
ATOM 977 C C . GLU A 1 157 ? 22.138 21.684 20.891 1.00 49.62 144 GLU A C 1
ATOM 978 O O . GLU A 1 157 ? 21.781 22.741 20.368 1.00 51.53 144 GLU A O 1
ATOM 984 N N . VAL A 1 158 ? 22.461 20.606 20.195 1.00 46.80 145 VAL A N 1
ATOM 985 C CA . VAL A 1 158 ? 22.438 20.610 18.740 1.00 49.09 145 VAL A CA 1
ATOM 986 C C . VAL A 1 158 ? 21.714 19.346 18.296 1.00 49.26 145 VAL A C 1
ATOM 987 O O . VAL A 1 158 ? 21.529 18.407 19.067 1.00 46.94 145 VAL A O 1
ATOM 991 N N . ILE A 1 159 ? 21.310 19.310 17.025 1.00 51.81 146 ILE A N 1
ATOM 992 C CA . ILE A 1 159 ? 20.658 18.120 16.492 1.00 50.99 146 ILE A CA 1
ATOM 993 C C . ILE A 1 159 ? 21.732 17.156 16.005 1.00 50.06 146 ILE A C 1
ATOM 994 O O . ILE A 1 159 ? 22.644 17.546 15.271 1.00 52.62 146 ILE A O 1
ATOM 999 N N . GLY A 1 160 ? 21.644 15.903 16.437 1.00 46.86 147 GLY A N 1
ATOM 1000 C CA . GLY A 1 160 ? 22.536 14.872 15.945 1.00 45.91 147 GLY A CA 1
ATOM 1001 C C . GLY A 1 160 ? 21.746 13.865 15.140 1.00 48.96 147 GLY A C 1
ATOM 1002 O O . GLY A 1 160 ? 20.517 13.834 15.263 1.00 50.23 147 GLY A O 1
ATOM 1003 N N . GLU A 1 161 ? 22.414 13.078 14.287 1.00 48.78 148 GLU A N 1
ATOM 1004 C CA . GLU A 1 161 ? 21.788 11.980 13.569 1.00 50.42 148 GLU A CA 1
ATOM 1005 C C . GLU A 1 161 ? 22.380 10.689 14.091 1.00 44.55 148 GLU A C 1
ATOM 1006 O O . GLU A 1 161 ? 23.597 10.573 14.195 1.00 42.88 148 GLU A O 1
ATOM 1012 N N . ILE A 1 162 ? 21.529 9.711 14.390 1.00 40.18 149 ILE A N 1
ATOM 1013 C CA . ILE A 1 162 ? 22.017 8.353 14.631 1.00 38.34 149 ILE A CA 1
ATOM 1014 C C . ILE A 1 162 ? 22.727 7.807 13.394 1.00 40.23 149 ILE A C 1
ATOM 1015 O O . ILE A 1 162 ? 22.086 7.615 12.353 1.00 42.79 149 ILE A O 1
ATOM 1020 N N . ALA A 1 163 ? 24.042 7.581 13.488 1.00 37.88 150 ALA A N 1
ATOM 1021 C CA . ALA A 1 163 ? 24.808 7.110 12.345 1.00 40.57 150 ALA A CA 1
ATOM 1022 C C . ALA A 1 163 ? 24.992 5.603 12.339 1.00 40.00 150 ALA A C 1
ATOM 1023 O O . ALA A 1 163 ? 25.114 4.995 11.265 1.00 39.94 150 ALA A O 1
ATOM 1025 N N . SER A 1 164 ? 25.032 4.955 13.520 1.00 35.67 151 SER A N 1
ATOM 1026 C CA . SER A 1 164 ? 25.152 3.505 13.481 1.00 37.01 151 SER A CA 1
ATOM 1027 C C . SER A 1 164 ? 24.571 2.963 14.777 1.00 38.85 151 SER A C 1
ATOM 1028 O O . SER A 1 164 ? 24.496 3.682 15.773 1.00 37.08 151 SER A O 1
ATOM 1031 N N . ILE A 1 165 ? 24.131 1.702 14.721 1.00 40.85 152 ILE A N 1
ATOM 1032 C CA . ILE A 1 165 ? 23.671 0.958 15.896 1.00 40.72 152 ILE A CA 1
ATOM 1033 C C . ILE A 1 165 ? 24.301 -0.394 15.742 1.00 41.14 152 ILE A C 1
ATOM 1034 O O . ILE A 1 165 ? 24.327 -0.935 14.619 1.00 42.04 152 ILE A O 1
ATOM 1039 N N . GLU A 1 166 ? 24.878 -0.910 16.823 1.00 37.73 153 GLU A N 1
ATOM 1040 C CA . GLU A 1 166 ? 25.630 -2.154 16.795 1.00 39.62 153 GLU A CA 1
ATOM 1041 C C . GLU A 1 166 ? 25.244 -3.011 17.981 1.00 42.96 153 GLU A C 1
ATOM 1042 O O . GLU A 1 166 ? 25.266 -2.523 19.130 1.00 41.54 153 GLU A O 1
ATOM 1048 N N . ASP A 1 167 ? 24.915 -4.270 17.722 1.00 45.77 154 ASP A N 1
ATOM 1049 C CA . ASP A 1 167 ? 24.587 -5.205 18.794 1.00 46.74 154 ASP A CA 1
ATOM 1050 C C . ASP A 1 167 ? 25.893 -5.762 19.351 1.00 49.03 154 ASP A C 1
ATOM 1051 O O . ASP A 1 167 ? 26.601 -6.495 18.669 1.00 50.85 154 ASP A O 1
ATOM 1056 N N . LEU A 1 168 ? 26.227 -5.413 20.591 1.00 48.18 155 LEU A N 1
ATOM 1057 C CA . LEU A 1 168 ? 27.445 -5.880 21.256 1.00 52.12 155 LEU A CA 1
ATOM 1058 C C . LEU A 1 168 ? 27.263 -7.185 22.017 1.00 57.03 155 LEU A C 1
ATOM 1059 O O . LEU A 1 168 ? 28.248 -7.690 22.591 1.00 60.10 155 LEU A O 1
ATOM 1064 N N . GLY A 1 169 ? 26.048 -7.751 22.046 1.00 57.68 156 GLY A N 1
ATOM 1065 C CA . GLY A 1 169 ? 25.844 -9.046 22.684 1.00 61.38 156 GLY A CA 1
ATOM 1066 C C . GLY A 1 169 ? 25.417 -8.871 24.137 1.00 59.30 156 GLY A C 1
ATOM 1067 O O . GLY A 1 169 ? 25.185 -7.760 24.618 1.00 54.93 156 GLY A O 1
ATOM 1068 N N . MET A 1 170 ? 25.284 -10.008 24.829 1.00 64.02 157 MET A N 1
ATOM 1069 C CA . MET A 1 170 ? 24.910 -10.000 26.246 1.00 66.69 157 MET A CA 1
ATOM 1070 C C . MET A 1 170 ? 26.089 -9.581 27.114 1.00 66.57 157 MET A C 1
ATOM 1071 O O . MET A 1 170 ? 27.233 -9.516 26.660 1.00 66.53 157 MET A O 1
ATOM 1076 N N . THR A 1 171 ? 25.797 -9.290 28.387 1.00 66.45 158 THR A N 1
ATOM 1077 C CA . THR A 1 171 ? 26.834 -8.860 29.307 1.00 66.52 158 THR A CA 1
ATOM 1078 C C . THR A 1 171 ? 26.498 -9.370 30.697 1.00 68.88 158 THR A C 1
ATOM 1079 O O . THR A 1 171 ? 25.325 -9.547 31.034 1.00 67.25 158 THR A O 1
ATOM 1083 N N . ASP A 1 172 ? 27.559 -9.663 31.467 1.00 72.84 159 ASP A N 1
ATOM 1084 C CA . ASP A 1 172 ? 27.520 -10.016 32.881 1.00 77.51 159 ASP A CA 1
ATOM 1085 C C . ASP A 1 172 ? 27.601 -8.812 33.798 1.00 77.04 159 ASP A C 1
ATOM 1086 O O . ASP A 1 172 ? 27.434 -8.972 35.007 1.00 79.31 159 ASP A O 1
ATOM 1091 N N . ASP A 1 173 ? 27.890 -7.632 33.265 1.00 75.45 160 ASP A N 1
ATOM 1092 C CA . ASP A 1 173 ? 28.091 -6.460 34.107 1.00 76.00 160 ASP A CA 1
ATOM 1093 C C . ASP A 1 173 ? 26.761 -5.818 34.488 1.00 70.52 160 ASP A C 1
ATOM 1094 O O . ASP A 1 173 ? 25.735 -6.010 33.836 1.00 67.09 160 ASP A O 1
ATOM 1099 N N . TYR A 1 174 ? 26.800 -5.023 35.559 1.00 69.14 161 TYR A N 1
ATOM 1100 C CA . TYR A 1 174 ? 25.644 -4.229 35.948 1.00 65.37 161 TYR A CA 1
ATOM 1101 C C . TYR A 1 174 ? 25.378 -3.160 34.906 1.00 59.70 161 TYR A C 1
ATOM 1102 O O . TYR A 1 174 ? 26.301 -2.592 34.332 1.00 60.14 161 TYR A O 1
ATOM 1111 N N . VAL A 1 175 ? 24.111 -2.858 34.680 1.00 56.74 162 VAL A N 1
ATOM 1112 C CA . VAL A 1 175 ? 23.726 -1.699 33.889 1.00 52.17 162 VAL A CA 1
ATOM 1113 C C . VAL A 1 175 ? 22.871 -0.794 34.763 1.00 51.99 162 VAL A C 1
ATOM 1114 O O . VAL A 1 175 ? 22.286 -1.235 35.754 1.00 54.91 162 VAL A O 1
ATOM 1118 N N . TYR A 1 176 ? 22.788 0.479 34.371 1.00 49.43 163 TYR A N 1
ATOM 1119 C CA . TYR A 1 176 ? 22.379 1.550 35.293 1.00 49.97 163 TYR A CA 1
ATOM 1120 C C . TYR A 1 176 ? 21.227 2.362 34.725 1.00 49.34 163 TYR A C 1
ATOM 1121 O O . TYR A 1 176 ? 21.066 2.478 33.502 1.00 48.17 163 TYR A O 1
ATOM 1130 N N . ASP A 1 177 ? 20.442 2.939 35.629 1.00 49.84 164 ASP A N 1
ATOM 1131 C CA . ASP A 1 177 ? 19.240 3.680 35.301 1.00 51.55 164 ASP A CA 1
ATOM 1132 C C . ASP A 1 177 ? 19.176 4.913 36.194 1.00 54.20 164 ASP A C 1
ATOM 1133 O O . ASP A 1 177 ? 19.570 4.851 37.369 1.00 55.38 164 ASP A O 1
ATOM 1138 N N . CYS A 1 178 ? 18.676 6.028 35.638 1.00 54.41 165 CYS A N 1
ATOM 1139 C CA . CYS A 1 178 ? 18.417 7.249 36.404 1.00 56.77 165 CYS A CA 1
ATOM 1140 C C . CYS A 1 178 ? 16.946 7.643 36.305 1.00 60.04 165 CYS A C 1
ATOM 1141 O O . CYS A 1 178 ? 16.342 7.513 35.235 1.00 61.20 165 CYS A O 1
ATOM 1144 N N . GLU A 1 179 ? 16.368 8.117 37.411 1.00 60.94 166 GLU A N 1
ATOM 1145 C CA . GLU A 1 179 ? 15.117 8.868 37.379 1.00 64.14 166 GLU A CA 1
ATOM 1146 C C . GLU A 1 179 ? 15.409 10.352 37.601 1.00 63.82 166 GLU A C 1
ATOM 1147 O O . GLU A 1 179 ? 16.023 10.730 38.617 1.00 64.46 166 GLU A O 1
ATOM 1153 N N . VAL A 1 180 ? 14.888 11.193 36.698 1.00 62.61 167 VAL A N 1
ATOM 1154 C CA . VAL A 1 180 ? 15.216 12.611 36.603 1.00 61.11 167 VAL A CA 1
ATOM 1155 C C . VAL A 1 180 ? 13.946 13.433 36.723 1.00 65.32 167 VAL A C 1
ATOM 1156 O O . VAL A 1 180 ? 12.876 13.031 36.241 1.00 67.93 167 VAL A O 1
ATOM 1160 N N . ASP A 1 181 ? 14.055 14.574 37.420 1.00 56.67 168 ASP A N 1
ATOM 1161 C CA . ASP A 1 181 ? 12.903 15.412 37.718 1.00 61.17 168 ASP A CA 1
ATOM 1162 C C . ASP A 1 181 ? 12.634 16.327 36.524 1.00 61.00 168 ASP A C 1
ATOM 1163 O O . ASP A 1 18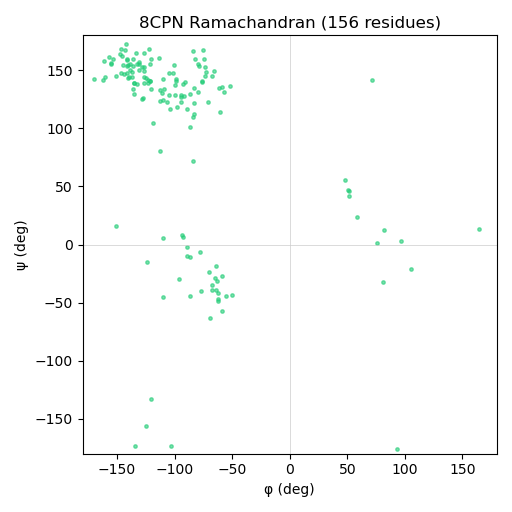1 ? 12.878 17.534 36.540 1.00 60.63 168 ASP A O 1
ATOM 1168 N N . ASP A 1 182 ? 12.134 15.724 35.443 1.00 62.15 169 ASP A N 1
ATOM 1169 C CA . ASP A 1 182 ? 11.815 16.525 34.275 1.00 62.76 169 ASP A CA 1
ATOM 1170 C C . ASP A 1 182 ? 10.842 15.747 33.410 1.00 64.01 169 ASP A C 1
ATOM 1171 O O . ASP A 1 182 ? 10.933 14.519 33.323 1.00 62.97 169 ASP A O 1
ATOM 1176 N N . ASP A 1 183 ? 9.910 16.452 32.780 1.00 67.55 170 ASP A N 1
ATOM 1177 C CA . ASP A 1 183 ? 8.866 15.689 32.114 1.00 72.23 170 ASP A CA 1
ATOM 1178 C C . ASP A 1 183 ? 9.360 15.113 30.801 1.00 70.93 170 ASP A C 1
ATOM 1179 O O . ASP A 1 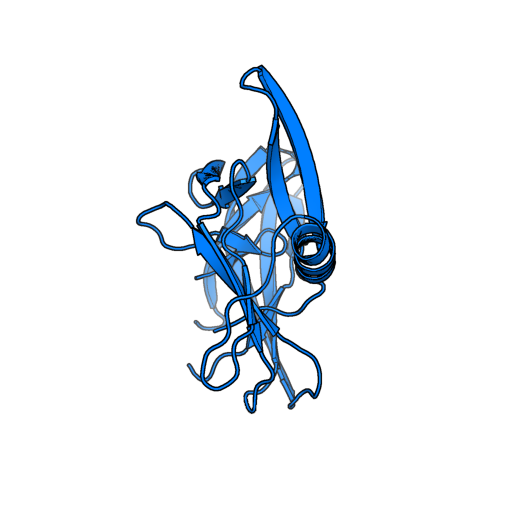183 ? 8.641 14.331 30.179 1.00 74.20 170 ASP A O 1
ATOM 1184 N N . SER A 1 184 ? 10.573 15.472 30.392 1.00 67.21 171 SER A N 1
ATOM 1185 C CA . SER A 1 184 ? 11.210 14.790 29.291 1.00 65.36 171 SER A CA 1
ATOM 1186 C C . SER A 1 184 ? 11.623 13.376 29.683 1.00 63.89 171 SER A C 1
ATOM 1187 O O . SER A 1 18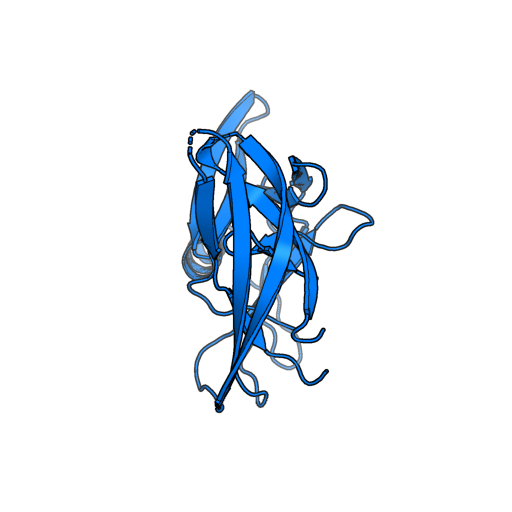4 ? 11.738 12.516 28.796 1.00 61.71 171 SER A O 1
ATOM 1190 N N . HIS A 1 185 ? 11.815 13.117 30.988 1.00 62.47 172 HIS A N 1
ATOM 1191 C CA . HIS A 1 185 ? 12.225 11.801 31.498 1.00 61.75 172 HIS A CA 1
ATOM 1192 C C . HIS A 1 185 ? 13.460 11.290 30.766 1.00 59.51 172 HIS A C 1
ATOM 1193 O O . HIS A 1 185 ? 13.577 10.114 30.412 1.00 61.33 172 HIS A O 1
ATOM 1200 N N . ALA A 1 186 ? 14.387 12.197 30.532 1.00 55.05 173 ALA A N 1
ATOM 1201 C CA . ALA A 1 186 ? 15.534 11.938 29.702 1.00 51.39 173 ALA A CA 1
ATOM 1202 C C . ALA A 1 186 ? 16.709 12.695 30.282 1.00 49.28 173 ALA A C 1
ATOM 1203 O O . ALA A 1 186 ? 16.535 13.714 30.957 1.00 49.84 173 ALA A O 1
ATOM 1205 N N . PHE A 1 187 ? 17.913 12.204 30.005 1.00 45.54 174 PHE A N 1
ATOM 1206 C CA . PHE A 1 187 ? 19.118 12.868 30.472 1.00 43.09 174 PHE A CA 1
ATOM 1207 C C . PHE A 1 187 ? 20.191 12.678 29.420 1.00 41.26 174 PHE A C 1
ATOM 1208 O O . PHE A 1 187 ? 20.085 11.790 28.565 1.00 41.89 174 PHE A O 1
ATOM 1216 N N . TYR A 1 188 ? 21.238 13.499 29.489 1.00 39.76 175 TYR A N 1
ATOM 1217 C CA . TYR A 1 188 ? 22.358 13.356 28.547 1.00 36.53 175 TYR A CA 1
ATOM 1218 C C . TYR A 1 188 ? 23.324 12.284 29.019 1.00 36.44 175 TYR A C 1
ATOM 1219 O O . TYR A 1 188 ? 23.912 12.388 30.114 1.00 36.22 175 TYR A O 1
ATOM 1228 N N . ALA A 1 189 ? 23.517 11.273 28.161 1.00 34.39 176 ALA A N 1
ATOM 1229 C CA . ALA A 1 189 ? 24.294 10.077 28.437 1.00 33.08 176 ALA A CA 1
ATOM 1230 C C . ALA A 1 189 ? 25.421 10.094 27.428 1.00 35.20 176 ALA A C 1
ATOM 1231 O O . ALA A 1 189 ? 25.155 9.898 26.238 1.00 35.49 176 ALA A O 1
ATOM 1233 N N . SER A 1 190 ? 26.624 10.443 27.880 1.00 35.93 177 SER A N 1
ATOM 1234 C CA . SER A 1 190 ? 27.749 10.650 26.981 1.00 35.34 177 SER A CA 1
ATOM 1235 C C . SER A 1 190 ? 27.353 11.589 25.838 1.00 37.08 177 SER A C 1
ATOM 1236 O O . SER A 1 190 ? 27.601 11.296 24.657 1.00 36.13 177 SER A O 1
ATOM 1239 N N . ASN A 1 191 ? 26.696 12.699 26.197 1.00 36.23 178 ASN A N 1
ATOM 1240 C CA . ASN A 1 191 ? 26.269 13.817 25.337 1.00 36.22 178 ASN A CA 1
ATOM 1241 C C . ASN A 1 191 ? 25.058 13.504 24.479 1.00 34.82 178 ASN A C 1
ATOM 1242 O O . ASN A 1 191 ? 24.622 14.388 23.730 1.00 37.15 178 ASN A O 1
ATOM 1247 N N . ILE A 1 192 ? 24.477 12.319 24.580 1.00 32.89 179 ILE A N 1
ATOM 1248 C CA . ILE A 1 192 ? 23.352 11.910 23.762 1.00 35.67 179 ILE A CA 1
ATOM 1249 C C . ILE A 1 192 ? 22.139 11.810 24.674 1.00 39.41 179 ILE A C 1
ATOM 1250 O O . ILE A 1 192 ? 22.228 11.187 25.742 1.00 40.21 179 ILE A O 1
ATOM 1255 N N . LEU A 1 193 ? 21.025 12.437 24.274 1.00 39.67 180 LEU A N 1
ATOM 1256 C CA . LEU A 1 193 ? 19.828 12.415 25.120 1.00 41.15 180 LEU A CA 1
ATOM 1257 C C . LEU A 1 193 ? 19.229 11.020 25.102 1.00 43.05 180 LEU A C 1
ATOM 1258 O O . LEU A 1 193 ? 18.931 10.490 24.016 1.00 43.88 180 LEU A O 1
ATOM 1263 N N . VAL A 1 194 ? 19.078 10.386 26.270 1.00 41.56 181 VAL A N 1
ATOM 1264 C CA . VAL A 1 194 ? 18.477 9.056 26.321 1.00 46.69 181 VAL A CA 1
ATOM 1265 C C . VAL A 1 194 ? 17.356 9.053 27.340 1.00 52.86 181 VAL A C 1
ATOM 1266 O O . VAL A 1 194 ? 17.385 9.805 28.324 1.00 50.95 181 VAL A O 1
ATOM 1270 N N . HIS A 1 195 ? 16.385 8.179 27.120 1.00 59.62 182 HIS A N 1
ATOM 1271 C CA . HIS A 1 195 ? 15.314 8.019 28.086 1.00 68.58 182 HIS A CA 1
ATOM 1272 C C . HIS A 1 195 ? 15.605 6.773 28.923 1.00 70.12 182 HIS A C 1
ATOM 1273 O O . HIS A 1 195 ? 16.274 6.846 29.958 1.00 68.54 182 HIS A O 1
#

Radius of gyration: 15.93 Å; Cα contacts (8 Å, |Δi|>4): 397; chains: 1; bounding box: 26×38×45 Å

Foldseek 3Di:
DFFDQQWWWWKKADPPVPDIDIDIDGNVVVVVVLCVVFNFDDDPFKTKGQDPRMWTQAPPLDTFDFGMKIKGFDFFWKKKWKKWDWDPVVIDIDIWITIGGDPPDDQQDWFWFQPPVVSDIDIIGGHDMGGPGHDGDITMDIQGPDPVRWHQTRRTTDD

Solvent-accessible surface area: 9144 Å² total; per-residue (Å²): 72,2,4,36,6,148,4,77,0,17,12,72,30,66,128,128,77,107,84,78,115,93,63,103,51,45,0,103,51,4,3,55,29,0,39,179,114,64,112,58,107,126,145,130,70,87,32,25,0,99,0,120,30,34,37,0,12,0,74,45,42,99,38,20,88,0,41,9,2,10,47,21,110,16,153,60,70,16,17,69,14,19,0,110,10,96,64,106,145,124,89,78,154,48,110,29,77,2,19,5,1,18,108,151,103,149,84,34,73,162,32,27,1,13,12,77,109,41,84,82,56,25,134,1,64,11,30,48,63,93,90,78,23,128,30,126,86,68,0,5,40,22,104,8,86,22,129,32,103,6,5,1,0,11,26,5,32,16,140